Protein AF-A0A536KT63-F1 (afdb_monomer)

Mean predicted aligned error: 13.01 Å

Structure (mmCIF, N/CA/C/O backbone):
data_AF-A0A536KT63-F1
#
_entry.id   AF-A0A536KT63-F1
#
loop_
_atom_site.group_PDB
_atom_site.id
_atom_site.type_symbol
_atom_site.label_atom_id
_atom_site.label_alt_id
_atom_site.label_comp_id
_atom_site.label_asym_id
_atom_site.label_entity_id
_atom_site.label_seq_id
_atom_site.pdbx_PDB_ins_code
_atom_site.Cartn_x
_atom_site.Cartn_y
_atom_site.Cartn_z
_atom_site.occupancy
_atom_site.B_iso_or_equiv
_atom_site.auth_seq_id
_atom_site.auth_comp_id
_atom_site.auth_asym_id
_atom_site.auth_atom_id
_atom_site.pdbx_PDB_model_num
ATOM 1 N N . MET A 1 1 ? -24.778 -35.994 -13.490 1.00 38.56 1 MET A N 1
ATOM 2 C CA . MET A 1 1 ? -24.504 -35.503 -12.123 1.00 38.56 1 MET A CA 1
ATOM 3 C C . MET A 1 1 ? -23.210 -34.703 -12.218 1.00 38.56 1 MET A C 1
ATOM 5 O O . MET A 1 1 ? -22.181 -35.294 -12.506 1.00 38.56 1 MET A O 1
ATOM 9 N N . GLY A 1 2 ? -23.305 -33.370 -12.211 1.00 50.88 2 GLY A N 1
ATOM 10 C CA . GLY A 1 2 ? -22.210 -32.463 -12.574 1.00 50.88 2 GLY A CA 1
ATOM 11 C C . GLY A 1 2 ? -21.322 -32.088 -11.386 1.00 50.88 2 GLY A C 1
ATOM 12 O O . GLY A 1 2 ? -21.824 -31.719 -10.331 1.00 50.88 2 GLY A O 1
ATOM 13 N N . GLN A 1 3 ? -20.011 -32.166 -11.591 1.00 43.16 3 GLN A N 1
ATOM 14 C CA . GLN A 1 3 ? -18.964 -31.475 -10.830 1.00 43.16 3 GLN A CA 1
ATOM 15 C C . GLN A 1 3 ? -18.340 -30.528 -11.866 1.00 43.16 3 GLN A C 1
ATOM 17 O O . GLN A 1 3 ? -17.957 -30.992 -12.930 1.00 43.16 3 GLN A O 1
ATOM 22 N N . GLY A 1 4 ? -18.353 -29.205 -11.752 1.00 40.41 4 GLY A N 1
ATOM 23 C CA . GLY A 1 4 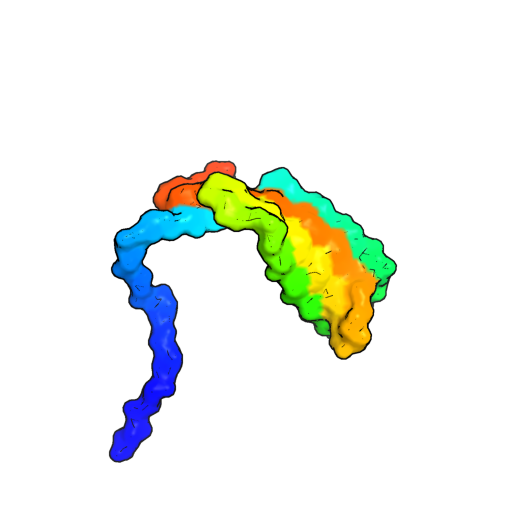? -18.055 -28.382 -10.590 1.00 40.41 4 GLY A CA 1
ATOM 24 C C . GLY A 1 4 ? -16.811 -27.571 -10.960 1.00 40.41 4 GLY A C 1
ATOM 25 O O . GLY A 1 4 ? -15.727 -27.879 -10.479 1.00 40.41 4 GLY A O 1
ATOM 26 N N . ASP A 1 5 ? -16.966 -26.610 -11.881 1.00 46.69 5 ASP A N 1
ATOM 27 C CA . ASP A 1 5 ? -15.929 -25.641 -12.265 1.00 46.69 5 ASP A CA 1
ATOM 28 C C . ASP A 1 5 ? -15.573 -24.779 -11.041 1.00 46.69 5 ASP A C 1
ATOM 30 O O . ASP A 1 5 ? -16.264 -23.816 -10.704 1.00 46.69 5 ASP A O 1
ATOM 34 N N . GLY A 1 6 ? -14.516 -25.161 -10.327 1.00 49.59 6 GLY A N 1
ATOM 35 C CA . GLY A 1 6 ? -13.860 -24.324 -9.324 1.00 49.59 6 GLY A CA 1
ATOM 36 C C . GLY A 1 6 ? -12.748 -23.483 -9.966 1.00 49.59 6 GLY A C 1
ATOM 37 O O . GLY A 1 6 ? -12.157 -23.916 -10.957 1.00 49.59 6 GLY A O 1
ATOM 38 N N . PRO A 1 7 ? -12.420 -22.290 -9.433 1.00 40.38 7 PRO A N 1
ATOM 39 C CA . PRO A 1 7 ? -11.339 -21.474 -9.977 1.00 40.38 7 PRO A CA 1
ATOM 40 C C . PRO A 1 7 ? -10.000 -22.220 -9.889 1.00 40.38 7 PRO A C 1
ATOM 42 O O . PRO A 1 7 ? -9.600 -22.698 -8.827 1.00 40.38 7 PRO A O 1
ATOM 45 N N . ALA A 1 8 ? -9.316 -22.319 -11.030 1.00 46.69 8 ALA A N 1
ATOM 46 C CA . ALA A 1 8 ? -8.050 -23.024 -11.177 1.00 46.69 8 ALA A CA 1
ATOM 47 C C . ALA A 1 8 ? -6.929 -22.411 -10.303 1.00 46.69 8 ALA A C 1
ATOM 49 O O . ALA A 1 8 ? -6.855 -21.186 -10.164 1.00 46.69 8 ALA A O 1
ATOM 50 N N . PRO A 1 9 ? -6.022 -23.230 -9.736 1.00 36.25 9 PRO A N 1
ATOM 51 C CA . PRO A 1 9 ? -4.908 -22.746 -8.927 1.00 36.25 9 PRO A CA 1
ATOM 52 C C . PRO A 1 9 ? -3.896 -21.952 -9.769 1.00 36.25 9 PRO A C 1
ATOM 54 O O . PRO A 1 9 ? -3.718 -22.205 -10.961 1.00 36.25 9 PRO A O 1
ATOM 57 N N . LEU A 1 10 ? -3.204 -21.004 -9.122 1.00 41.41 10 LEU A N 1
ATOM 58 C CA . LEU A 1 10 ? -2.162 -20.121 -9.676 1.00 41.41 10 LEU A CA 1
ATOM 59 C C . LEU A 1 10 ? -0.898 -20.882 -10.134 1.00 41.41 10 LEU A C 1
ATOM 61 O O . LEU A 1 10 ? 0.190 -20.670 -9.606 1.00 41.41 10 LEU A O 1
ATOM 65 N N . GLN A 1 11 ? -1.011 -21.769 -11.119 1.00 45.56 11 GLN A N 1
ATOM 66 C CA . GLN A 1 11 ? 0.120 -22.495 -11.698 1.00 45.56 11 GLN A CA 1
ATOM 67 C C . GLN A 1 11 ? 0.142 -22.251 -13.209 1.00 45.56 11 GLN A C 1
ATOM 69 O O . GLN A 1 11 ? -0.402 -23.009 -14.004 1.00 45.56 11 GLN A O 1
ATOM 74 N N . GLY A 1 12 ? 0.766 -21.140 -13.601 1.00 32.22 12 GLY A N 1
ATOM 75 C CA . GLY A 1 12 ? 0.978 -20.760 -14.994 1.00 32.22 12 GLY A CA 1
ATOM 76 C C . GLY A 1 12 ? 2.433 -20.386 -15.221 1.00 32.22 12 GLY A C 1
ATOM 77 O O . GLY A 1 12 ? 2.796 -19.214 -15.162 1.00 32.22 12 GLY A O 1
ATOM 78 N N . HIS A 1 13 ? 3.268 -21.390 -15.480 1.00 45.91 13 HIS A N 1
ATOM 79 C CA . HIS A 1 13 ? 4.663 -21.219 -15.868 1.00 45.91 13 HIS A CA 1
ATOM 80 C C . HIS A 1 13 ? 4.720 -20.641 -17.294 1.00 45.91 13 HIS A C 1
ATOM 82 O O . HIS A 1 13 ? 4.725 -21.377 -18.279 1.00 45.91 13 HIS A O 1
ATOM 88 N N . ARG A 1 14 ? 4.7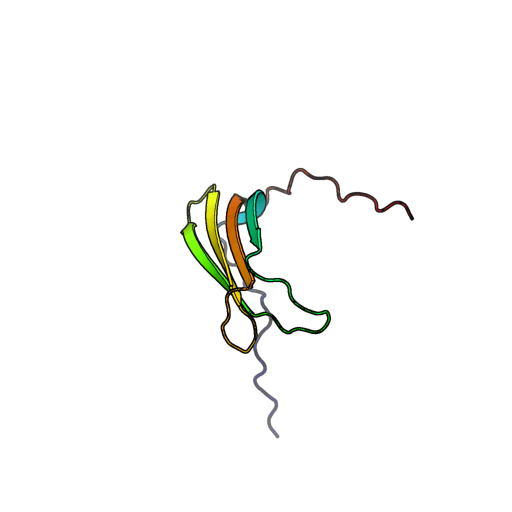20 -19.308 -17.423 1.00 39.81 14 ARG A N 1
ATOM 89 C CA . ARG A 1 14 ? 5.037 -18.625 -18.686 1.00 39.81 14 ARG A CA 1
ATOM 90 C C . ARG A 1 14 ? 6.392 -17.943 -18.573 1.00 39.81 14 ARG A C 1
ATOM 92 O O . ARG A 1 14 ? 6.596 -17.050 -17.757 1.00 39.81 14 ARG A O 1
ATOM 99 N N . ARG A 1 15 ? 7.312 -18.388 -19.430 1.00 39.78 15 ARG A N 1
ATOM 100 C CA . ARG A 1 15 ? 8.656 -17.842 -19.627 1.00 39.78 15 ARG A CA 1
ATOM 101 C C . ARG A 1 15 ? 8.572 -16.408 -20.160 1.00 39.78 15 ARG A C 1
ATOM 103 O O . ARG A 1 15 ? 8.489 -16.177 -21.358 1.00 39.78 15 ARG A O 1
ATOM 110 N N . GLY A 1 16 ? 8.591 -15.458 -19.237 1.00 38.91 16 GLY A N 1
ATOM 111 C CA . GLY A 1 16 ? 8.846 -14.038 -19.446 1.00 38.91 16 GLY A CA 1
ATOM 112 C C . GLY A 1 16 ? 9.234 -13.489 -18.083 1.00 38.91 16 GLY A C 1
ATOM 113 O O . GLY A 1 16 ? 8.359 -13.347 -17.239 1.00 38.91 16 GLY A O 1
ATOM 114 N N . GLY A 1 17 ? 10.540 -13.332 -17.833 1.00 42.38 17 GLY A N 1
ATOM 115 C CA . GLY A 1 17 ? 11.131 -13.215 -16.491 1.00 42.38 17 GLY A CA 1
ATOM 116 C C . GLY A 1 17 ? 10.357 -12.278 -15.565 1.00 42.38 17 GLY A C 1
ATOM 117 O O . GLY A 1 17 ? 10.480 -11.056 -15.666 1.00 42.38 17 GLY A O 1
ATOM 118 N N . ALA A 1 18 ? 9.539 -12.861 -14.687 1.00 54.28 18 ALA A N 1
ATOM 119 C CA . ALA A 1 18 ? 8.733 -12.115 -13.741 1.00 54.28 18 ALA A CA 1
ATOM 120 C C . ALA A 1 18 ? 9.674 -11.402 -12.767 1.00 54.28 18 ALA A C 1
ATOM 122 O O . ALA A 1 18 ? 10.579 -12.010 -12.203 1.00 54.28 18 ALA A O 1
ATOM 123 N N . LEU A 1 19 ? 9.489 -10.099 -12.584 1.00 52.62 19 LEU A N 1
ATOM 124 C CA . LEU A 1 19 ? 10.177 -9.383 -11.518 1.00 52.62 19 LEU A CA 1
ATOM 125 C C . LEU A 1 19 ? 9.422 -9.640 -10.224 1.00 52.62 19 LEU A C 1
ATOM 127 O O . LEU A 1 19 ? 8.204 -9.459 -10.165 1.00 52.62 19 LEU A O 1
ATOM 131 N N . ARG A 1 20 ? 10.146 -10.056 -9.193 1.00 63.09 20 ARG A N 1
ATOM 132 C CA . ARG A 1 20 ? 9.619 -10.164 -7.838 1.00 63.09 20 ARG A CA 1
ATOM 133 C C . ARG A 1 20 ? 9.968 -8.888 -7.089 1.00 63.09 20 ARG A C 1
ATOM 135 O O . ARG A 1 20 ? 11.037 -8.308 -7.275 1.00 63.09 20 ARG A O 1
ATOM 142 N N . VAL A 1 21 ? 9.055 -8.432 -6.241 1.00 61.88 21 VAL A N 1
ATOM 143 C CA . VAL A 1 21 ? 9.384 -7.388 -5.273 1.00 61.88 21 VAL A CA 1
ATOM 144 C C . VAL A 1 21 ? 10.337 -8.013 -4.269 1.00 61.88 21 VAL A C 1
ATOM 146 O O . VAL A 1 21 ? 9.962 -8.939 -3.555 1.00 61.88 21 VAL A O 1
ATOM 149 N N . GLY A 1 22 ? 11.573 -7.530 -4.268 1.00 60.03 22 GLY A N 1
ATOM 150 C CA . GLY A 1 22 ? 12.577 -7.943 -3.310 1.00 60.03 22 GLY A CA 1
ATOM 151 C C . GLY A 1 22 ? 12.228 -7.397 -1.929 1.00 60.03 22 GLY A C 1
ATOM 152 O O . GLY A 1 22 ? 12.023 -8.136 -0.987 1.00 60.03 22 GLY A O 1
ATOM 153 N N . GLY A 1 23 ? 12.055 -6.094 -1.776 1.00 72.75 23 GLY A N 1
ATOM 154 C CA . GLY A 1 23 ? 11.728 -5.543 -0.464 1.00 72.75 23 GLY A CA 1
ATOM 155 C C . GLY A 1 23 ? 11.470 -4.055 -0.513 1.00 72.75 23 GLY A C 1
ATOM 156 O O . GLY A 1 23 ? 11.691 -3.408 -1.542 1.00 72.75 23 GLY A O 1
ATOM 157 N N . GLY A 1 24 ? 10.986 -3.522 0.606 1.00 76.06 24 GLY A N 1
ATOM 158 C CA . GLY A 1 24 ? 10.906 -2.085 0.826 1.00 76.06 24 GLY A CA 1
ATOM 159 C C . GLY A 1 24 ? 12.300 -1.522 1.069 1.00 76.06 24 GLY A C 1
ATOM 160 O O . GLY A 1 24 ? 12.991 -1.965 1.978 1.00 76.06 24 GLY A O 1
ATOM 161 N N . VAL A 1 25 ? 12.704 -0.558 0.250 1.00 86.81 25 VAL A N 1
ATOM 162 C CA . VAL A 1 25 ? 13.942 0.212 0.453 1.00 86.81 25 VAL A CA 1
ATOM 163 C C . VAL A 1 25 ? 13.657 1.441 1.311 1.00 86.81 25 VAL A C 1
ATOM 165 O O . VAL A 1 25 ? 14.487 1.870 2.101 1.00 86.81 25 VAL A O 1
ATOM 168 N N . GLU A 1 26 ? 12.456 1.997 1.169 1.00 90.25 26 GLU A N 1
ATOM 169 C CA . GLU A 1 26 ? 12.007 3.194 1.869 1.00 90.25 26 GLU A CA 1
ATOM 170 C C . GLU A 1 26 ? 10.514 3.051 2.165 1.00 90.25 26 GLU A C 1
ATOM 172 O O . GLU A 1 26 ? 9.738 2.689 1.275 1.00 90.25 26 GLU A O 1
ATOM 177 N N . ASN A 1 27 ? 10.114 3.350 3.399 1.00 91.62 27 ASN A N 1
ATOM 178 C CA . ASN A 1 27 ? 8.716 3.457 3.797 1.00 91.62 27 ASN A CA 1
ATOM 179 C C . ASN A 1 27 ? 8.537 4.704 4.666 1.00 91.62 27 ASN A C 1
ATOM 181 O O . ASN A 1 27 ? 9.105 4.794 5.754 1.00 91.62 27 ASN A O 1
ATOM 185 N N . ASN A 1 28 ? 7.721 5.641 4.192 1.00 96.38 28 ASN A N 1
ATOM 186 C CA . ASN A 1 28 ? 7.224 6.747 4.993 1.00 96.38 28 ASN A CA 1
ATOM 187 C C . ASN A 1 28 ? 5.725 6.553 5.227 1.00 96.38 28 ASN A C 1
ATOM 189 O O . ASN A 1 28 ? 4.970 6.424 4.267 1.00 96.38 28 ASN A O 1
ATOM 193 N N . THR A 1 29 ? 5.293 6.555 6.488 1.00 97.31 29 THR A N 1
ATOM 194 C CA . THR A 1 29 ? 3.878 6.446 6.860 1.00 97.31 29 THR A CA 1
ATOM 195 C C . THR A 1 29 ? 3.532 7.500 7.901 1.00 97.31 29 THR A C 1
ATOM 197 O O . THR A 1 29 ? 4.206 7.627 8.919 1.00 97.31 29 THR A O 1
ATOM 200 N N . SER A 1 30 ? 2.450 8.229 7.651 1.00 98.25 30 SER A N 1
ATOM 201 C CA . SER A 1 30 ? 1.850 9.180 8.580 1.00 98.25 30 SER A CA 1
ATOM 202 C C . SER A 1 30 ? 0.531 8.622 9.100 1.00 98.25 30 SER A C 1
ATOM 204 O O . SER A 1 30 ? -0.368 8.302 8.318 1.00 98.25 30 SER A O 1
ATOM 206 N N . PHE A 1 31 ? 0.402 8.529 10.423 1.00 97.81 31 PHE A N 1
ATOM 207 C CA . PHE A 1 31 ? -0.843 8.159 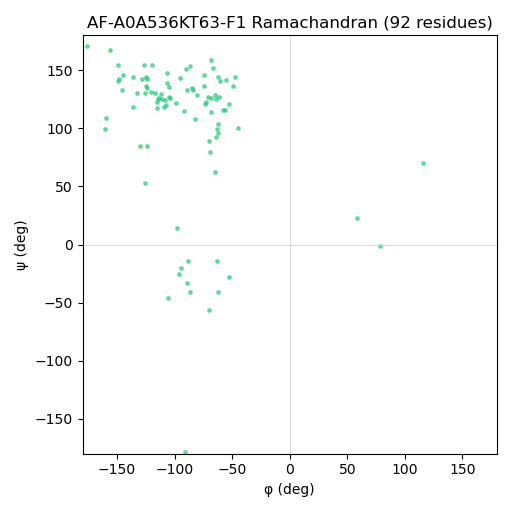11.092 1.00 97.81 31 PHE A CA 1
ATOM 208 C C . PHE A 1 31 ? -1.627 9.425 11.416 1.00 97.81 31 PHE A C 1
ATOM 210 O O . PHE A 1 31 ? -1.181 10.257 12.201 1.00 97.81 31 PHE A O 1
ATOM 217 N N . VAL A 1 32 ? -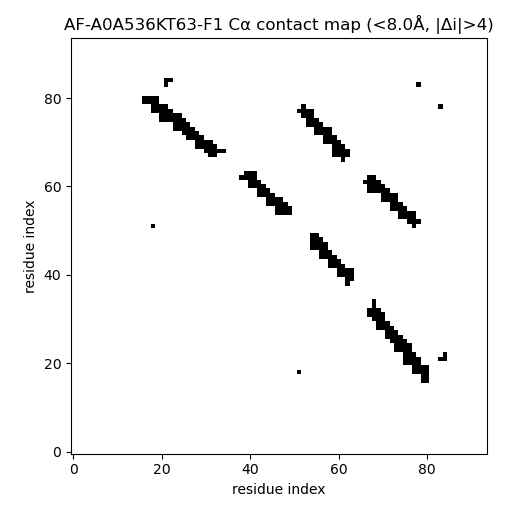2.791 9.578 10.792 1.00 97.50 32 VAL A N 1
ATOM 218 C CA . VAL A 1 32 ? -3.625 10.778 10.941 1.00 97.50 32 VAL A CA 1
ATOM 219 C C . VAL A 1 32 ? -4.697 10.614 12.017 1.00 97.50 32 VAL A C 1
ATOM 221 O O . VAL A 1 32 ? -5.218 11.607 12.519 1.00 97.50 32 VAL A O 1
ATOM 224 N N . ARG A 1 33 ? -5.048 9.374 12.383 1.00 97.75 33 ARG A N 1
ATOM 225 C CA . ARG A 1 33 ? -6.064 9.082 13.400 1.00 97.75 33 ARG A CA 1
ATOM 226 C C . ARG A 1 33 ? -5.754 7.780 14.136 1.00 97.75 33 ARG A C 1
ATOM 228 O O . ARG A 1 33 ? -5.343 6.798 13.526 1.00 97.75 33 ARG A O 1
ATOM 235 N N . ALA A 1 34 ? -5.992 7.772 15.447 1.00 97.00 34 ALA A N 1
ATOM 236 C CA . ALA A 1 34 ? -5.927 6.564 16.263 1.00 97.00 34 ALA A CA 1
ATOM 237 C C . ALA A 1 34 ? -7.150 5.663 16.020 1.00 97.00 34 ALA A C 1
ATOM 239 O O . ALA A 1 34 ? -8.265 6.153 15.831 1.00 97.00 34 ALA A O 1
ATOM 240 N N . VAL A 1 35 ? -6.952 4.348 16.080 1.00 96.38 35 VAL A N 1
ATOM 241 C CA . VAL A 1 35 ? -8.012 3.339 15.931 1.00 96.38 35 VAL A CA 1
ATOM 242 C C . VAL A 1 35 ? -8.002 2.380 17.113 1.00 96.38 35 VAL A C 1
ATOM 244 O O . VAL A 1 35 ? -6.980 2.200 17.773 1.00 96.38 35 VAL A O 1
ATOM 247 N N . ARG A 1 36 ? -9.155 1.776 17.409 1.00 95.19 36 ARG A N 1
ATOM 248 C CA . ARG A 1 36 ? -9.286 0.802 18.500 1.00 95.19 36 ARG A CA 1
ATOM 249 C C . ARG A 1 36 ? -8.933 -0.597 18.003 1.00 95.19 36 ARG A C 1
ATOM 251 O O . ARG A 1 36 ? -9.133 -0.903 16.827 1.00 95.19 36 ARG A O 1
ATOM 258 N N . SER A 1 37 ? -8.485 -1.466 18.904 1.00 95.88 37 SER A N 1
ATOM 259 C CA . SER A 1 37 ? -8.357 -2.893 18.587 1.00 95.88 37 SER A CA 1
ATOM 260 C C . SER A 1 37 ? -9.691 -3.458 18.083 1.00 95.88 37 SER A C 1
ATOM 262 O O . SER A 1 37 ? -10.754 -3.051 18.553 1.00 95.88 37 SER A O 1
ATOM 264 N N . GLY A 1 38 ? -9.634 -4.347 17.091 1.00 95.19 38 GLY A N 1
ATOM 265 C CA . GLY A 1 38 ? -10.816 -4.889 16.413 1.00 95.19 38 GLY A CA 1
ATOM 266 C C . GLY A 1 38 ? -11.454 -3.958 15.371 1.00 95.19 38 GLY A C 1
ATOM 267 O O . GLY A 1 38 ? -12.411 -4.364 14.720 1.00 95.19 38 GLY A O 1
ATOM 268 N N . THR A 1 39 ? -10.932 -2.741 15.164 1.00 95.56 39 THR A N 1
ATOM 269 C CA . THR A 1 39 ? -11.388 -1.871 14.064 1.00 95.56 39 THR A CA 1
ATOM 270 C C . THR A 1 39 ? -10.973 -2.473 12.725 1.00 95.56 39 THR A C 1
ATOM 272 O O . THR A 1 39 ? -9.791 -2.743 12.504 1.00 95.56 39 THR A O 1
ATOM 275 N N . ARG A 1 40 ? -11.932 -2.662 11.816 1.00 97.69 40 ARG A N 1
ATOM 276 C CA . ARG A 1 40 ? -11.649 -3.082 10.443 1.00 97.69 40 ARG A CA 1
ATOM 277 C C . ARG A 1 40 ? -11.075 -1.914 9.644 1.00 97.69 40 ARG A C 1
ATOM 279 O O . ARG A 1 40 ? -11.561 -0.789 9.731 1.00 97.69 40 ARG A O 1
ATOM 286 N N . LEU A 1 41 ? -10.034 -2.207 8.870 1.00 97.81 41 LEU A N 1
ATOM 287 C CA . LEU A 1 41 ? -9.344 -1.244 8.022 1.00 97.81 41 LEU A CA 1
ATOM 288 C C . LEU A 1 41 ? -9.310 -1.745 6.579 1.00 97.81 41 LEU A C 1
ATOM 290 O O . LEU A 1 41 ? -9.134 -2.939 6.332 1.00 97.81 41 LEU A O 1
ATOM 294 N N . HIS A 1 42 ? -9.417 -0.813 5.639 1.00 97.75 42 HIS A N 1
ATOM 295 C CA . HIS A 1 42 ? -9.280 -1.030 4.203 1.00 97.75 42 HIS A CA 1
ATOM 296 C C . HIS A 1 42 ? -8.039 -0.298 3.717 1.00 97.75 42 HIS A C 1
ATOM 298 O O . HIS A 1 42 ? -7.897 0.902 3.941 1.00 97.75 42 HIS A O 1
ATOM 304 N N . ALA A 1 43 ? -7.138 -1.010 3.050 1.00 96.88 43 ALA A N 1
ATOM 305 C CA . ALA A 1 43 ? -5.931 -0.426 2.485 1.00 96.88 43 ALA A CA 1
ATOM 306 C C . ALA A 1 43 ? -6.000 -0.460 0.958 1.00 96.88 43 ALA A C 1
ATOM 308 O O . ALA A 1 43 ? -6.244 -1.509 0.365 1.00 96.88 43 ALA A O 1
ATOM 309 N N . VAL A 1 44 ? -5.746 0.683 0.327 1.00 96.69 44 VAL A N 1
ATOM 310 C CA . VAL A 1 44 ? -5.614 0.805 -1.127 1.00 96.69 44 VAL A CA 1
ATOM 311 C C . VAL A 1 44 ? -4.227 1.341 -1.437 1.00 96.69 44 VAL A C 1
ATOM 313 O O . VAL A 1 44 ? -3.801 2.333 -0.847 1.00 96.69 44 VAL A O 1
ATOM 316 N N . ALA A 1 45 ? -3.528 0.688 -2.363 1.00 96.12 45 ALA A N 1
ATOM 317 C CA . ALA A 1 45 ? -2.230 1.126 -2.852 1.00 96.12 45 ALA A CA 1
ATOM 318 C C . ALA A 1 45 ? -2.324 1.490 -4.336 1.00 96.12 45 ALA A C 1
ATOM 320 O O . ALA A 1 45 ? -2.680 0.655 -5.169 1.00 96.12 45 ALA A O 1
ATOM 321 N N . THR A 1 46 ? -1.964 2.726 -4.664 1.00 97.69 46 THR A N 1
ATOM 322 C CA . THR A 1 46 ? -1.922 3.239 -6.033 1.00 97.69 46 THR A CA 1
ATOM 323 C C . THR A 1 46 ? -0.466 3.315 -6.489 1.00 97.69 46 THR A C 1
ATOM 325 O O . THR A 1 46 ? 0.363 3.916 -5.796 1.00 97.69 46 THR A O 1
ATOM 328 N N . PRO A 1 47 ? -0.106 2.724 -7.641 1.00 96.56 47 PRO A N 1
ATOM 329 C CA . PRO A 1 47 ? 1.247 2.843 -8.157 1.00 96.56 47 PRO A CA 1
ATOM 330 C C . PRO A 1 47 ? 1.487 4.272 -8.650 1.00 96.56 47 PRO A C 1
ATOM 332 O O . PRO A 1 47 ? 0.747 4.771 -9.494 1.00 96.56 47 PRO A O 1
ATOM 335 N N . LEU A 1 48 ? 2.555 4.905 -8.169 1.00 96.88 48 LEU A N 1
ATOM 336 C CA . LEU A 1 48 ? 3.051 6.172 -8.709 1.00 96.88 48 LEU A CA 1
ATOM 337 C C . LEU A 1 48 ? 4.006 5.919 -9.880 1.00 96.88 48 LEU A C 1
ATOM 339 O O . LEU A 1 48 ? 3.944 6.602 -10.896 1.00 96.88 48 LEU A O 1
ATOM 343 N N . THR A 1 49 ? 4.873 4.906 -9.765 1.00 95.75 49 THR A N 1
ATOM 344 C CA . THR A 1 49 ? 5.738 4.440 -10.860 1.00 95.75 49 THR A CA 1
ATOM 345 C C . THR A 1 49 ? 5.926 2.924 -10.808 1.00 95.75 49 THR A C 1
ATOM 347 O O . THR A 1 49 ? 5.986 2.327 -9.732 1.00 95.75 49 THR A O 1
ATOM 350 N N . ARG A 1 50 ? 6.043 2.283 -11.981 1.00 92.88 50 ARG A N 1
ATOM 351 C CA . ARG A 1 50 ? 6.188 0.820 -12.122 1.00 92.88 50 ARG A CA 1
ATOM 352 C C . ARG A 1 50 ? 7.416 0.440 -12.952 1.00 92.88 50 ARG A C 1
ATOM 354 O O . ARG A 1 50 ? 7.317 -0.272 -13.948 1.00 92.88 50 ARG A O 1
ATOM 361 N N . GLY A 1 51 ? 8.574 0.971 -12.567 1.00 91.38 51 GLY A N 1
ATOM 362 C CA . GLY A 1 51 ? 9.837 0.684 -13.241 1.00 91.38 51 GLY A CA 1
ATOM 363 C C . GLY A 1 51 ? 10.307 -0.760 -13.036 1.00 91.38 51 GLY A C 1
ATOM 364 O O . GLY A 1 51 ? 9.943 -1.427 -12.069 1.00 91.38 51 GLY A O 1
ATOM 365 N N . ARG A 1 52 ? 11.176 -1.235 -13.941 1.00 87.94 52 ARG A N 1
ATOM 366 C CA . ARG A 1 52 ? 11.705 -2.611 -13.917 1.00 87.94 52 ARG A CA 1
ATOM 367 C C . ARG A 1 52 ? 12.514 -2.916 -12.652 1.00 87.94 52 ARG A C 1
ATOM 369 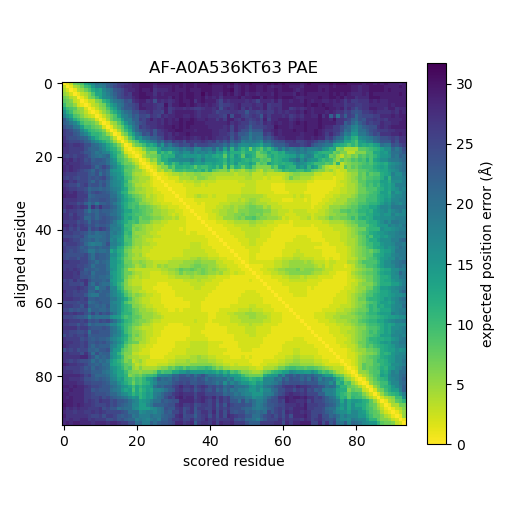O O . ARG A 1 52 ? 12.407 -4.005 -12.115 1.00 87.94 52 ARG A O 1
ATOM 376 N N . LYS A 1 53 ? 13.342 -1.966 -12.204 1.00 87.88 53 LYS A N 1
ATOM 377 C CA . LYS A 1 53 ? 14.225 -2.123 -11.032 1.00 87.88 53 LYS A CA 1
ATOM 378 C C . LYS A 1 53 ? 13.623 -1.559 -9.747 1.00 87.88 53 LYS A C 1
ATOM 380 O O . LYS A 1 53 ? 13.991 -1.993 -8.666 1.00 87.88 53 LYS A O 1
ATOM 385 N N . SER A 1 54 ? 12.716 -0.590 -9.844 1.00 92.25 54 SER A N 1
ATOM 386 C CA . SER A 1 54 ? 12.086 0.030 -8.680 1.00 92.25 54 SER A CA 1
ATOM 387 C C . SER A 1 54 ? 10.662 0.458 -8.994 1.00 92.25 54 SER A C 1
ATOM 389 O O . SER A 1 54 ? 10.379 0.942 -10.092 1.00 92.25 54 SER A O 1
ATOM 391 N N . GLN A 1 55 ? 9.785 0.300 -8.007 1.00 94.81 55 GLN A N 1
ATOM 392 C CA . GLN A 1 55 ? 8.409 0.777 -8.052 1.00 94.81 55 GLN A CA 1
ATOM 393 C C . GLN A 1 55 ? 8.146 1.680 -6.853 1.00 94.81 55 GLN A C 1
ATOM 395 O O . GLN A 1 55 ? 8.637 1.415 -5.755 1.00 94.81 55 GLN A O 1
ATOM 400 N N . LEU A 1 56 ? 7.366 2.735 -7.059 1.00 96.38 56 LEU A N 1
ATOM 401 C CA . LEU A 1 56 ? 6.928 3.641 -6.005 1.00 96.38 56 LEU A CA 1
ATOM 402 C C . LEU A 1 56 ? 5.410 3.568 -5.902 1.00 96.38 56 LEU A C 1
ATOM 404 O O . LEU A 1 56 ? 4.719 3.696 -6.912 1.00 96.38 56 LEU A O 1
ATOM 408 N N . TRP A 1 57 ? 4.907 3.388 -4.688 1.00 97.19 57 TRP A N 1
ATOM 409 C CA . TRP A 1 57 ? 3.484 3.238 -4.406 1.00 97.19 57 TRP A CA 1
ATOM 410 C C . TRP A 1 57 ? 3.057 4.214 -3.317 1.00 97.19 57 TRP A C 1
ATOM 412 O O . TRP A 1 57 ? 3.806 4.447 -2.370 1.00 97.19 57 TRP A O 1
ATOM 422 N N . GLU A 1 58 ? 1.852 4.761 -3.445 1.00 98.19 58 GLU A N 1
ATOM 423 C CA . GLU A 1 58 ? 1.170 5.487 -2.375 1.00 98.19 58 GLU A CA 1
ATOM 424 C C . GLU A 1 58 ? 0.071 4.600 -1.792 1.00 98.19 58 GLU A C 1
ATOM 426 O O . GLU A 1 58 ? -0.764 4.078 -2.525 1.00 98.19 58 GLU A O 1
ATOM 431 N N . GLY A 1 59 ? 0.088 4.413 -0.477 1.00 98.06 59 GLY A N 1
ATOM 432 C CA . GLY A 1 59 ? -0.911 3.664 0.270 1.00 98.06 59 GLY A CA 1
ATOM 433 C C . GLY A 1 59 ? -1.815 4.596 1.065 1.00 98.06 59 GLY A C 1
ATOM 434 O O . GLY A 1 59 ? -1.345 5.544 1.694 1.00 98.06 59 GLY A O 1
ATOM 435 N N . ARG A 1 60 ? -3.111 4.297 1.082 1.00 98.50 60 ARG A N 1
ATOM 436 C CA . ARG A 1 60 ? -4.105 4.930 1.953 1.00 98.50 60 ARG A CA 1
ATOM 437 C C . ARG A 1 60 ? -4.816 3.851 2.750 1.00 98.50 60 ARG A C 1
ATOM 439 O O . ARG A 1 60 ? -5.223 2.840 2.183 1.00 98.50 60 ARG A O 1
ATOM 446 N N . ILE A 1 61 ? -4.970 4.085 4.047 1.00 98.44 61 ILE A N 1
ATOM 447 C CA . ILE A 1 61 ? -5.702 3.214 4.964 1.00 98.44 61 ILE A CA 1
ATOM 448 C C . ILE A 1 61 ? -6.928 3.969 5.467 1.00 98.44 61 ILE A C 1
ATOM 450 O O . ILE A 1 61 ? -6.804 5.074 6.001 1.00 98.44 61 ILE A O 1
ATOM 454 N N . LEU A 1 62 ? -8.093 3.361 5.289 1.00 98.56 62 LEU A N 1
ATOM 455 C CA . LEU A 1 62 ? -9.411 3.872 5.650 1.00 98.56 62 LEU A CA 1
ATOM 456 C C . LEU A 1 62 ? -10.066 2.927 6.665 1.00 98.56 62 LEU A C 1
ATOM 458 O O . LEU A 1 62 ? -9.743 1.742 6.693 1.00 98.56 62 LEU A O 1
ATOM 462 N N . ASP A 1 63 ? -10.986 3.424 7.484 1.00 97.88 63 ASP A N 1
ATOM 463 C CA . ASP A 1 63 ? -11.897 2.568 8.256 1.00 97.88 63 ASP A CA 1
ATOM 464 C C . ASP A 1 63 ? -13.207 2.293 7.489 1.00 97.88 63 ASP A C 1
ATOM 466 O O . ASP A 1 63 ? -13.383 2.748 6.359 1.00 97.88 63 ASP A O 1
ATOM 470 N N . ASP A 1 64 ? -14.135 1.545 8.094 1.00 97.25 64 ASP A N 1
ATOM 471 C CA . ASP A 1 64 ? -15.454 1.239 7.504 1.00 97.25 64 ASP A CA 1
ATOM 472 C C . ASP A 1 64 ? -16.340 2.479 7.276 1.00 97.25 64 ASP A C 1
ATOM 474 O O . ASP A 1 64 ? -17.347 2.400 6.578 1.00 97.25 64 ASP A O 1
ATOM 478 N N . GLN A 1 65 ? -15.985 3.622 7.866 1.00 96.62 65 GLN A N 1
ATOM 479 C CA . GLN A 1 65 ? -16.667 4.901 7.661 1.00 96.62 65 GLN A CA 1
ATOM 480 C C . GLN A 1 65 ? -15.941 5.768 6.621 1.00 96.62 65 GLN A C 1
ATOM 482 O O . GLN A 1 65 ? -16.177 6.974 6.559 1.00 96.62 65 GLN A O 1
ATOM 487 N N . GLU A 1 66 ? -15.025 5.174 5.851 1.00 96.81 66 GLU A N 1
ATOM 488 C CA . GLU A 1 66 ? -14.196 5.829 4.834 1.00 96.81 66 GLU A CA 1
ATOM 489 C C . GLU A 1 66 ? -13.331 6.981 5.373 1.00 96.81 66 GLU A C 1
ATOM 491 O O . GLU A 1 66 ? -12.885 7.862 4.631 1.00 96.81 66 GLU A O 1
ATOM 496 N N . ARG A 1 67 ? -13.029 6.988 6.676 1.00 97.31 67 ARG A N 1
ATOM 497 C CA . ARG A 1 67 ? -12.163 8.012 7.269 1.00 97.31 67 ARG A CA 1
ATOM 498 C C . ARG A 1 67 ? -10.706 7.619 7.097 1.00 97.31 67 ARG A C 1
ATOM 500 O O . ARG A 1 67 ? -10.324 6.493 7.401 1.00 97.31 67 ARG A O 1
ATOM 507 N N . LEU A 1 68 ? -9.866 8.571 6.687 1.00 98.25 68 LEU A N 1
ATOM 508 C CA . LEU A 1 68 ? -8.420 8.355 6.599 1.00 98.25 68 LEU A CA 1
ATOM 509 C C . LEU A 1 68 ? -7.825 8.083 7.986 1.00 98.25 68 LEU A C 1
ATOM 511 O O . LEU A 1 68 ? -7.989 8.884 8.912 1.00 98.25 68 LEU A O 1
ATOM 515 N N . ILE A 1 69 ? -7.124 6.954 8.092 1.00 98.62 69 ILE A N 1
ATOM 516 C CA . ILE A 1 69 ? -6.417 6.485 9.288 1.00 98.62 69 ILE A CA 1
ATOM 517 C C . ILE A 1 69 ? -4.910 6.660 9.127 1.00 98.62 69 ILE A C 1
ATOM 519 O O . ILE A 1 69 ? -4.245 7.191 10.018 1.00 98.62 69 ILE A O 1
ATOM 523 N N . ALA A 1 70 ? -4.374 6.269 7.972 1.00 98.69 70 ALA A N 1
ATOM 524 C CA . ALA A 1 70 ? -2.970 6.455 7.642 1.00 98.69 70 ALA A CA 1
ATOM 525 C C . ALA A 1 70 ? -2.777 6.655 6.139 1.00 98.69 70 ALA A C 1
ATOM 527 O O . ALA A 1 70 ? -3.571 6.190 5.318 1.00 98.69 70 ALA A O 1
ATOM 528 N N . VAL A 1 71 ? -1.696 7.334 5.785 1.00 98.50 71 VAL A N 1
ATOM 529 C CA . VAL A 1 71 ? -1.227 7.481 4.407 1.00 98.50 71 VAL A CA 1
ATOM 530 C C . VAL A 1 71 ? 0.276 7.275 4.389 1.00 98.50 71 VAL A C 1
ATOM 532 O O . VAL A 1 71 ? 0.972 7.669 5.325 1.00 98.50 71 VAL A O 1
ATOM 535 N N . GLY A 1 72 ? 0.789 6.655 3.337 1.00 97.75 72 GLY A N 1
ATOM 536 C CA . GLY A 1 72 ? 2.217 6.424 3.220 1.00 97.75 72 GLY A CA 1
ATOM 537 C C . GLY A 1 72 ? 2.683 6.255 1.790 1.00 97.75 72 GLY A C 1
ATOM 538 O O . GLY A 1 72 ? 1.887 6.074 0.870 1.00 97.75 72 GLY A O 1
ATOM 539 N N . ARG A 1 73 ? 3.998 6.304 1.610 1.00 98.00 73 ARG A N 1
ATOM 540 C CA . ARG A 1 73 ? 4.671 5.959 0.361 1.00 98.00 73 ARG A CA 1
ATOM 541 C C . ARG A 1 73 ? 5.710 4.887 0.628 1.00 98.00 73 ARG A C 1
ATOM 543 O O . ARG A 1 73 ? 6.463 4.978 1.595 1.00 98.00 73 ARG A O 1
ATOM 550 N N . VAL A 1 74 ? 5.759 3.897 -0.257 1.00 96.62 74 VAL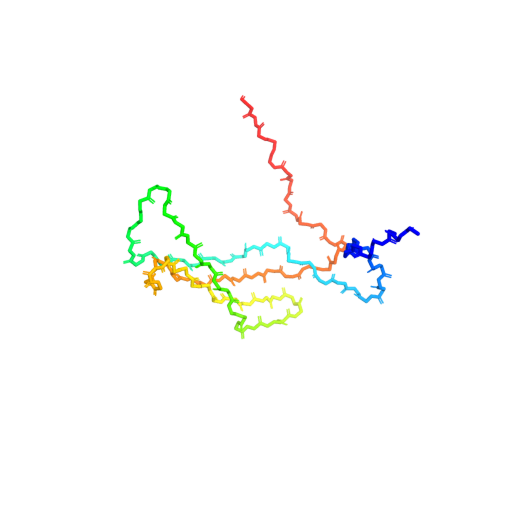 A N 1
ATOM 551 C CA . VAL A 1 74 ? 6.748 2.820 -0.207 1.00 96.62 74 VAL A CA 1
ATOM 552 C C . VAL A 1 74 ? 7.482 2.710 -1.534 1.00 96.62 74 VAL A C 1
ATOM 554 O O . VAL A 1 74 ? 6.869 2.652 -2.606 1.00 96.62 74 VAL A O 1
ATOM 557 N N . ARG A 1 75 ? 8.812 2.664 -1.457 1.00 95.75 75 ARG A N 1
ATOM 558 C CA . ARG A 1 75 ? 9.679 2.330 -2.581 1.00 95.75 75 ARG A CA 1
ATOM 559 C C . ARG A 1 75 ? 10.094 0.877 -2.481 1.00 95.75 75 ARG A C 1
ATOM 561 O O . ARG A 1 75 ? 10.720 0.460 -1.510 1.00 95.75 75 ARG A O 1
ATOM 568 N N . LEU A 1 76 ? 9.778 0.131 -3.524 1.00 93.12 76 LEU A N 1
ATOM 569 C CA . LEU A 1 76 ? 10.090 -1.279 -3.653 1.00 93.12 76 LEU A CA 1
ATOM 570 C C . LEU A 1 76 ? 11.256 -1.460 -4.621 1.00 93.12 76 LEU A C 1
ATOM 572 O O . LEU A 1 76 ? 11.272 -0.852 -5.698 1.00 93.12 76 LEU A O 1
ATOM 576 N N . LEU A 1 77 ? 12.209 -2.313 -4.255 1.00 91.06 77 LEU A N 1
ATOM 577 C CA . LEU A 1 77 ? 13.195 -2.853 -5.187 1.00 91.06 77 LEU A CA 1
ATOM 578 C C . LEU A 1 77 ? 12.585 -4.059 -5.902 1.00 91.06 77 LEU A C 1
ATOM 580 O O . LEU A 1 77 ? 11.986 -4.927 -5.267 1.00 91.06 77 LEU A O 1
ATOM 584 N N . CYS A 1 78 ? 12.729 -4.111 -7.221 1.00 88.00 78 CYS A N 1
ATOM 585 C CA . CYS A 1 78 ? 12.294 -5.235 -8.042 1.00 88.00 78 CYS A CA 1
ATOM 586 C C . CYS A 1 78 ? 13.514 -6.011 -8.519 1.00 88.00 78 CYS A C 1
ATOM 588 O O . CYS A 1 78 ? 14.378 -5.461 -9.205 1.00 88.00 78 CYS A O 1
ATOM 590 N N . LEU A 1 79 ? 13.557 -7.283 -8.146 1.00 81.88 79 LEU A N 1
ATOM 591 C CA . LEU A 1 79 ? 14.616 -8.213 -8.493 1.00 81.88 79 LEU A CA 1
ATOM 592 C C . LEU A 1 79 ? 14.095 -9.200 -9.547 1.00 81.88 79 LEU A C 1
ATOM 594 O O . LEU A 1 79 ? 12.896 -9.505 -9.565 1.00 81.88 79 LEU A O 1
ATOM 598 N N . PRO A 1 80 ? 14.951 -9.686 -10.459 1.00 76.25 80 PRO A N 1
ATOM 599 C CA . PRO A 1 80 ? 14.649 -10.878 -11.247 1.00 76.25 80 PRO A CA 1
ATOM 600 C C . PRO A 1 80 ? 14.124 -12.001 -10.340 1.00 76.25 80 PRO A C 1
ATOM 602 O O . PRO A 1 80 ? 14.577 -12.126 -9.209 1.00 76.25 80 PRO A O 1
ATOM 605 N N . ALA A 1 81 ? 13.170 -12.813 -10.809 1.00 65.94 81 ALA A N 1
ATOM 606 C CA . ALA A 1 81 ? 12.581 -13.884 -9.994 1.00 65.94 81 ALA A CA 1
ATOM 607 C C . ALA A 1 81 ? 13.608 -14.841 -9.365 1.00 65.94 81 ALA A C 1
ATOM 609 O O . ALA A 1 81 ? 13.324 -15.400 -8.304 1.00 65.94 81 ALA A O 1
ATOM 610 N N . ASP A 1 82 ? 14.761 -14.988 -10.018 1.00 64.12 82 ASP A N 1
ATOM 611 C CA . ASP A 1 82 ? 15.836 -15.904 -9.646 1.00 64.12 82 ASP A CA 1
ATOM 612 C C . ASP A 1 82 ? 16.835 -15.283 -8.652 1.00 64.12 82 ASP A C 1
ATOM 614 O O . ASP A 1 82 ? 17.598 -16.007 -8.015 1.00 64.12 82 ASP A O 1
ATOM 618 N N . ASP A 1 83 ? 16.798 -13.959 -8.466 1.00 60.53 83 ASP A N 1
ATOM 619 C CA . ASP A 1 83 ? 17.608 -13.277 -7.461 1.00 60.53 83 ASP A CA 1
ATOM 620 C C . ASP A 1 83 ? 16.895 -13.374 -6.109 1.00 60.53 83 ASP A C 1
ATOM 622 O O . ASP A 1 83 ? 15.862 -12.742 -5.855 1.00 60.53 83 ASP A O 1
ATOM 626 N N . ALA A 1 84 ? 17.453 -14.198 -5.222 1.00 55.50 84 ALA A N 1
ATOM 627 C CA . ALA A 1 84 ? 17.030 -14.237 -3.835 1.00 55.50 84 ALA A CA 1
ATOM 628 C C . ALA A 1 84 ? 17.256 -12.865 -3.190 1.00 55.50 84 ALA A C 1
ATOM 630 O O . ALA A 1 84 ? 18.272 -12.201 -3.407 1.00 55.50 84 ALA A O 1
ATOM 631 N N . LEU A 1 85 ? 16.311 -12.457 -2.349 1.00 59.81 85 LEU A N 1
ATOM 632 C CA . LEU A 1 85 ? 16.552 -11.384 -1.403 1.00 59.81 85 LEU A CA 1
ATOM 633 C C . LEU A 1 85 ? 17.809 -11.692 -0.602 1.00 59.81 85 LEU A C 1
ATOM 635 O O . LEU A 1 85 ? 17.866 -12.721 0.066 1.00 59.81 85 LEU A O 1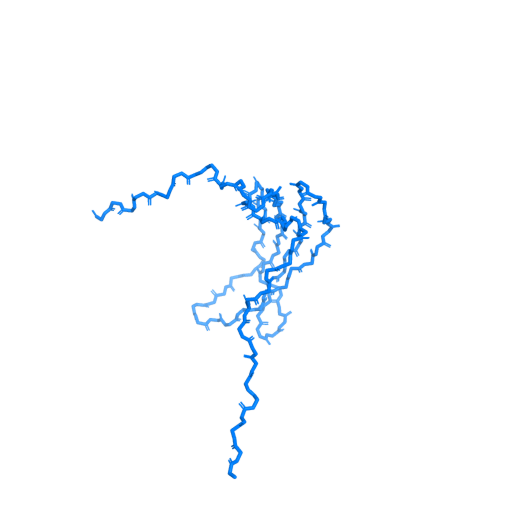
ATOM 639 N N . ALA A 1 86 ? 18.799 -10.804 -0.663 1.00 54.72 86 ALA A N 1
ATOM 640 C CA . ALA A 1 86 ? 19.973 -10.870 0.194 1.00 54.72 86 ALA A CA 1
ATOM 641 C C . ALA A 1 86 ? 19.557 -10.541 1.637 1.00 54.72 86 ALA A C 1
ATOM 643 O O . ALA A 1 86 ? 19.683 -9.415 2.108 1.00 54.72 86 ALA A O 1
ATOM 644 N N . GLY A 1 87 ? 18.981 -11.526 2.311 1.00 51.72 87 GLY A N 1
ATOM 645 C CA . GLY A 1 87 ? 18.633 -11.490 3.717 1.00 51.72 87 GLY A CA 1
ATOM 646 C C . GLY A 1 87 ? 18.484 -12.925 4.182 1.00 51.72 87 GLY A C 1
ATOM 6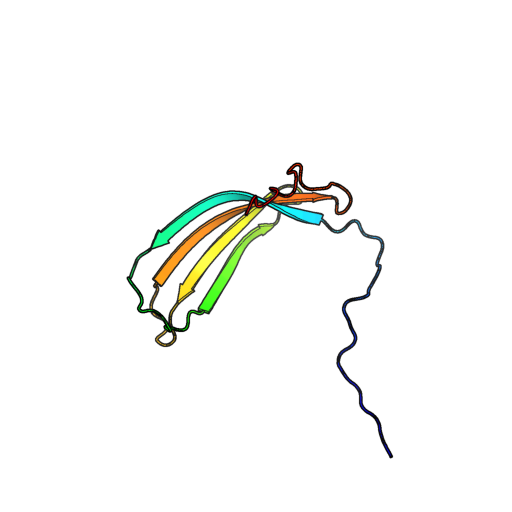47 O O . GLY A 1 87 ? 17.546 -13.609 3.775 1.00 51.72 87 GLY A O 1
ATOM 648 N N . GLU A 1 88 ? 19.426 -13.398 4.999 1.00 57.78 88 GLU A N 1
ATOM 649 C CA . GLU A 1 88 ? 19.208 -14.620 5.768 1.00 57.78 88 GLU A CA 1
ATOM 650 C C . GLU A 1 88 ? 17.852 -14.513 6.469 1.00 57.78 88 GLU A C 1
ATOM 652 O O . GLU A 1 88 ? 17.520 -13.466 7.030 1.00 57.78 88 GLU A O 1
ATOM 657 N N . VAL A 1 89 ? 17.065 -15.591 6.438 1.00 54.56 89 VAL A N 1
ATOM 658 C CA . VAL A 1 89 ? 15.874 -15.697 7.284 1.00 54.56 89 VAL A CA 1
ATOM 659 C C . VAL A 1 89 ? 16.362 -15.499 8.719 1.00 54.56 89 VAL A C 1
ATOM 661 O O . VAL A 1 89 ? 17.153 -16.332 9.177 1.00 54.56 89 VAL A O 1
ATOM 664 N N . PRO A 1 90 ? 15.954 -14.434 9.439 1.00 53.25 90 PRO A N 1
ATOM 665 C CA . PRO A 1 90 ? 16.378 -14.261 10.814 1.00 53.25 90 PRO A CA 1
ATOM 666 C C . PRO A 1 90 ? 15.917 -15.498 11.571 1.00 53.25 90 PRO A C 1
ATOM 668 O O . PRO A 1 90 ? 14.717 -15.779 11.646 1.00 53.25 90 PRO A O 1
ATOM 671 N N . ARG A 1 91 ? 16.867 -16.290 12.080 1.00 50.28 91 ARG A N 1
ATOM 672 C CA . ARG A 1 91 ? 16.528 -17.364 13.006 1.00 50.28 91 ARG A CA 1
ATOM 673 C C . ARG A 1 91 ? 15.924 -16.684 14.225 1.00 50.28 91 ARG A C 1
ATOM 675 O O . ARG A 1 91 ? 16.641 -16.076 15.010 1.00 50.28 91 ARG A O 1
ATOM 682 N N . VAL A 1 92 ? 14.600 -16.756 14.344 1.00 56.94 92 VAL A N 1
ATOM 683 C CA . VAL A 1 92 ? 13.888 -16.360 15.556 1.00 56.94 92 VA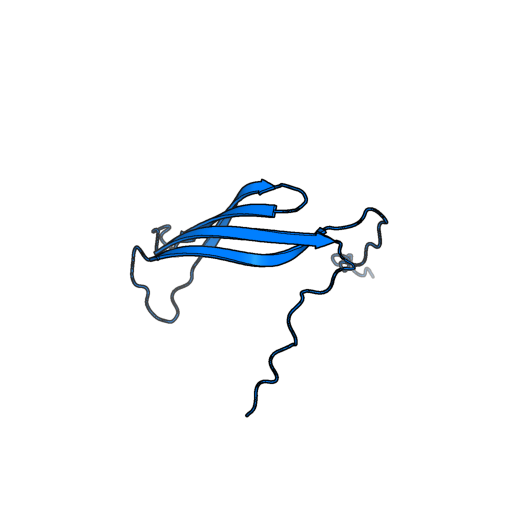L A CA 1
ATOM 684 C C . VAL A 1 92 ? 14.368 -17.302 16.651 1.00 56.94 92 VAL A C 1
ATOM 686 O O . VAL A 1 92 ? 13.965 -18.464 16.712 1.00 56.94 92 VAL A O 1
ATOM 689 N N . GLN A 1 93 ? 15.308 -16.822 17.456 1.00 46.22 93 GLN A N 1
ATOM 690 C CA . GLN A 1 93 ? 15.757 -17.513 18.651 1.00 46.22 93 GLN A CA 1
ATOM 691 C C . GLN A 1 93 ? 14.634 -17.367 19.684 1.00 46.22 93 GLN A C 1
ATOM 693 O O . GLN A 1 93 ? 14.178 -16.253 19.942 1.00 46.22 93 GLN A O 1
ATOM 698 N N . ARG A 1 94 ? 14.112 -18.510 20.138 1.00 58.72 94 ARG A N 1
ATOM 699 C CA . ARG A 1 94 ? 13.033 -18.596 21.130 1.00 58.72 94 ARG A CA 1
ATOM 700 C C . ARG A 1 94 ? 13.529 -18.251 22.523 1.00 58.72 94 ARG A C 1
ATOM 702 O O . ARG A 1 94 ? 14.703 -18.580 22.805 1.00 58.72 94 ARG A O 1
#

Secondary structure (DSSP, 8-state):
-----PPPPS-----S-PEEEEEEEEEEEEE-S---TT--EEEEEEEEEE-SSEEEEEEEEEETT--EEEEEEEEEEEEETTS--S--------

Solvent-accessible surface area (backbone atoms only — not comparable to full-atom values): 6050 Å² total; per-residue (Å²): 138,88,84,80,93,65,88,78,77,98,78,77,96,66,98,62,89,51,65,34,77,57,44,77,80,43,78,51,75,48,77,76,46,90,80,61,90,90,63,64,72,47,78,50,73,47,76,77,42,84,50,80,57,40,32,34,32,40,37,42,30,24,36,91,82,70,44,72,30,32,40,32,43,38,33,32,37,33,30,56,66,84,56,71,63,94,61,79,80,79,76,81,79,128

Radius of gyration: 18.72 Å; Cα contacts (8 Å, |Δi|>4): 146; chains: 1; bounding box: 44×46×41 Å

Nearest PDB structures (foldseek):
  6fdg-assembly1_D  TM=8.897E-01  e=3.941E-04  Staphylococcus aureus
  4zrb-assembly2_G  TM=9.380E-01  e=1.255E-03  Streptococcus pneumoniae TIGR4
  3lbe-assembly1_B  TM=9.501E-01  e=1.583E-03  Streptococcus mutans UA159
  5kl9-assembly1_B  TM=7.629E-01  e=2.114E-03  Escherichia coli O157:H7
  5t06-assembly1_C  TM=7.920E-01  e=4.489E-03  Escherichia coli O157:H7

pLDDT: mean 77.44, std 22.72, range [32.22, 98.69]

Foldseek 3Di:
DDDDDDDDDPDDDDPDFDWDFLDWPDKDKDFPDDDDPPFDKDKDKDWPDDDQQKTKIKMFIATPVRDTGMIMMTMTGIDGPPDHRPDDPPPPDD

Sequence (94 aa):
MGQGDGPAPLQGHRRGGALRVGGGVENNTSFVRAVRSGTRLHAVATPLTRGRKSQLWEGRILDDQERLIAVGRVRLLCLPADDALAGEVPRVQR